Protein AF-A0A1Q9W045-F1 (afdb_monomer_lite)

Foldseek 3Di:
DDWDFQQAAKDFAQFWKWKAQPPDTFTWGFHAKAAPVDGGDRMDHHGGTIDTDTHRDDQVNADWDDDPNDIGHPVVSCVPIDMDTDDPPDDDD

Secondary structure (DSSP, 8-state):
-EEEE--SSEEETT-EEEEEETTEEEEEEEEEEEESS-BS-SEEETT-EEEEEEES--GGGS-EEEETTEEEE-TTTTTT-EEEE--------

Structure (mmCIF, N/CA/C/O backbone):
data_AF-A0A1Q9W045-F1
#
_entry.id   AF-A0A1Q9W045-F1
#
loop_
_atom_site.group_PDB
_atom_site.id
_atom_site.type_symbol
_atom_site.label_atom_id
_atom_site.label_alt_id
_atom_site.label_comp_id
_atom_site.label_asym_id
_atom_site.label_entity_id
_atom_site.label_seq_id
_atom_site.pdbx_PDB_ins_code
_atom_site.Cartn_x
_atom_site.Cartn_y
_atom_site.Cartn_z
_atom_site.occupancy
_atom_site.B_iso_or_equiv
_atom_site.auth_seq_id
_atom_site.auth_comp_id
_atom_site.auth_asym_id
_atom_site.auth_atom_id
_atom_site.pdbx_PDB_model_num
ATOM 1 N N . MET A 1 1 ? 3.395 1.713 8.181 1.00 90.06 1 MET A N 1
ATOM 2 C CA . MET A 1 1 ? 4.006 1.165 6.950 1.00 90.06 1 MET A CA 1
ATOM 3 C C . MET A 1 1 ? 3.246 -0.079 6.531 1.00 90.06 1 MET A C 1
ATOM 5 O O . MET A 1 1 ? 2.840 -0.839 7.402 1.00 90.06 1 MET A O 1
ATOM 9 N N . PHE A 1 2 ? 3.090 -0.287 5.228 1.00 93.69 2 PHE A N 1
ATOM 10 C CA . PHE A 1 2 ? 2.496 -1.485 4.635 1.00 93.69 2 PHE A CA 1
ATOM 11 C C . PHE A 1 2 ? 3.609 -2.424 4.187 1.00 93.69 2 PHE A C 1
ATOM 13 O O . PHE A 1 2 ? 4.548 -1.973 3.541 1.00 93.69 2 PHE A O 1
ATOM 20 N N . THR A 1 3 ? 3.527 -3.709 4.520 1.00 94.69 3 THR A N 1
ATOM 21 C CA . THR A 1 3 ? 4.518 -4.710 4.099 1.00 94.69 3 THR A CA 1
ATOM 22 C C . THR A 1 3 ? 3.944 -5.607 3.019 1.00 94.69 3 THR A C 1
ATOM 24 O O . THR A 1 3 ? 2.811 -6.064 3.153 1.00 94.69 3 THR A O 1
ATOM 27 N N . GLY A 1 4 ? 4.732 -5.922 1.997 1.00 94.94 4 GLY A N 1
ATOM 28 C CA . GLY A 1 4 ? 4.293 -6.813 0.930 1.00 94.94 4 GLY A CA 1
ATOM 29 C C . GLY A 1 4 ? 5.400 -7.167 -0.052 1.00 94.94 4 GLY A C 1
ATOM 30 O O . GLY A 1 4 ? 6.578 -6.871 0.172 1.00 94.94 4 GLY A O 1
ATOM 31 N N . THR A 1 5 ? 4.986 -7.807 -1.140 1.00 96.56 5 THR A N 1
ATOM 32 C CA . THR A 1 5 ? 5.837 -8.145 -2.283 1.00 96.56 5 THR A CA 1
ATOM 33 C C . THR A 1 5 ? 5.434 -7.268 -3.457 1.00 96.56 5 THR A C 1
ATOM 35 O O . THR A 1 5 ? 4.243 -7.079 -3.699 1.00 96.56 5 THR A O 1
ATOM 38 N N . VAL A 1 6 ? 6.404 -6.738 -4.199 1.00 96.25 6 VAL A N 1
ATOM 39 C CA . VAL A 1 6 ? 6.111 -6.066 -5.468 1.00 96.25 6 VAL A CA 1
ATOM 40 C C . VAL A 1 6 ? 5.751 -7.137 -6.493 1.00 96.25 6 VAL A C 1
ATOM 42 O O . VAL A 1 6 ? 6.609 -7.902 -6.927 1.00 96.25 6 VAL A O 1
ATOM 45 N N . GLU A 1 7 ? 4.479 -7.214 -6.873 1.00 96.12 7 GLU A N 1
ATOM 46 C CA . GLU A 1 7 ? 4.009 -8.229 -7.824 1.00 96.12 7 GLU A CA 1
ATOM 47 C C . GLU A 1 7 ? 4.469 -7.940 -9.258 1.00 96.12 7 GLU A C 1
ATOM 49 O O . GLU A 1 7 ? 4.785 -8.856 -10.012 1.00 96.12 7 GLU A O 1
ATOM 54 N N . SER A 1 8 ? 4.516 -6.662 -9.647 1.00 93.94 8 SER A N 1
ATOM 55 C CA . SER A 1 8 ? 4.901 -6.245 -10.996 1.00 93.94 8 SER A CA 1
ATOM 56 C C . SER A 1 8 ? 5.481 -4.830 -11.025 1.00 93.94 8 SER A C 1
ATOM 58 O O . SER A 1 8 ? 5.197 -4.005 -10.156 1.00 93.94 8 SER A O 1
ATOM 60 N N . GLY A 1 9 ? 6.291 -4.551 -12.051 1.00 93.81 9 GLY A N 1
ATOM 61 C CA . GLY A 1 9 ? 6.871 -3.230 -12.286 1.00 93.81 9 GLY A CA 1
ATOM 62 C C . GLY A 1 9 ? 7.879 -2.807 -11.217 1.00 93.81 9 GLY A C 1
ATOM 63 O O . GLY A 1 9 ? 8.682 -3.613 -10.741 1.00 93.81 9 GLY A O 1
ATOM 64 N N . ALA A 1 10 ? 7.849 -1.519 -10.880 1.00 93.50 10 ALA A N 1
ATOM 65 C CA . ALA A 1 10 ? 8.710 -0.917 -9.876 1.00 93.50 10 ALA A CA 1
ATOM 66 C C . ALA A 1 10 ? 7.952 0.143 -9.070 1.00 93.50 10 ALA A C 1
ATOM 68 O O . ALA A 1 10 ? 7.080 0.840 -9.590 1.00 93.50 10 ALA A O 1
ATOM 69 N N . VAL A 1 11 ? 8.323 0.285 -7.800 1.00 95.00 11 VAL A N 1
ATOM 70 C CA . VAL A 1 11 ? 7.810 1.304 -6.883 1.00 95.00 11 VAL A CA 1
ATOM 71 C C . VAL A 1 11 ? 8.980 2.173 -6.452 1.00 95.00 11 VAL A C 1
ATOM 73 O O . VAL A 1 11 ? 9.938 1.667 -5.873 1.00 95.00 11 VAL A O 1
ATOM 76 N N . ALA A 1 12 ? 8.912 3.473 -6.727 1.00 95.81 12 ALA A N 1
ATOM 77 C CA . ALA A 1 12 ? 9.961 4.429 -6.385 1.00 95.81 12 ALA A CA 1
ATOM 78 C C . ALA A 1 12 ? 9.493 5.404 -5.299 1.00 95.81 12 ALA A C 1
ATOM 80 O O . ALA A 1 12 ? 8.305 5.709 -5.200 1.00 95.81 12 ALA A O 1
ATOM 81 N N . VAL A 1 13 ? 10.435 5.914 -4.504 1.00 95.62 13 VAL A N 1
ATOM 82 C CA . VAL A 1 13 ? 10.170 7.033 -3.585 1.00 95.62 13 VAL A CA 1
ATOM 83 C C . VAL A 1 13 ? 9.662 8.243 -4.379 1.00 95.62 13 VAL A C 1
ATOM 85 O O . VAL A 1 13 ? 10.081 8.473 -5.512 1.00 95.62 13 VAL A O 1
ATOM 88 N N . ASN A 1 14 ? 8.749 9.003 -3.780 1.00 95.12 14 ASN A N 1
ATOM 89 C CA . ASN A 1 14 ? 8.003 10.132 -4.339 1.00 95.12 14 ASN A CA 1
ATOM 90 C C . ASN A 1 14 ? 7.036 9.787 -5.479 1.00 95.12 14 ASN A C 1
ATOM 92 O O . ASN A 1 14 ? 6.370 10.688 -5.988 1.00 95.12 14 ASN A O 1
ATOM 96 N N . ALA A 1 15 ? 6.908 8.518 -5.874 1.00 95.56 15 ALA A N 1
ATOM 97 C CA . ALA A 1 15 ? 5.943 8.142 -6.895 1.00 95.56 15 ALA A CA 1
ATOM 98 C C . ALA A 1 15 ? 4.504 8.286 -6.365 1.00 95.56 15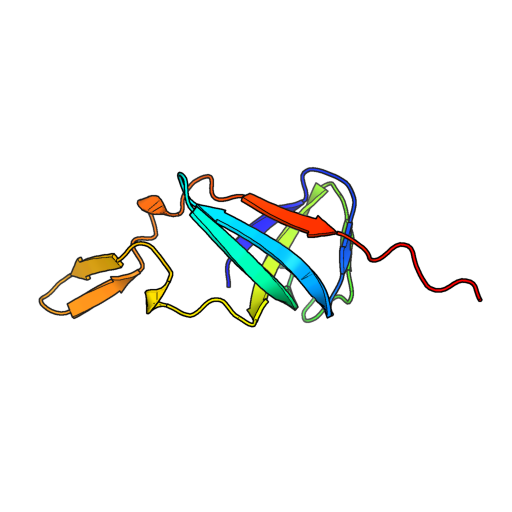 ALA A C 1
ATOM 100 O O . ALA A 1 15 ? 4.234 7.917 -5.214 1.00 95.56 15 ALA A O 1
ATOM 101 N N . PRO A 1 16 ? 3.559 8.777 -7.187 1.00 96.19 16 PRO A N 1
ATOM 102 C CA . PRO A 1 16 ? 2.151 8.737 -6.833 1.00 96.19 16 PRO A CA 1
ATOM 103 C C . PRO A 1 16 ? 1.691 7.284 -6.680 1.00 96.19 16 PRO A C 1
ATOM 105 O O . PRO A 1 16 ? 2.118 6.374 -7.406 1.00 96.19 16 PRO A O 1
ATOM 108 N N . ALA A 1 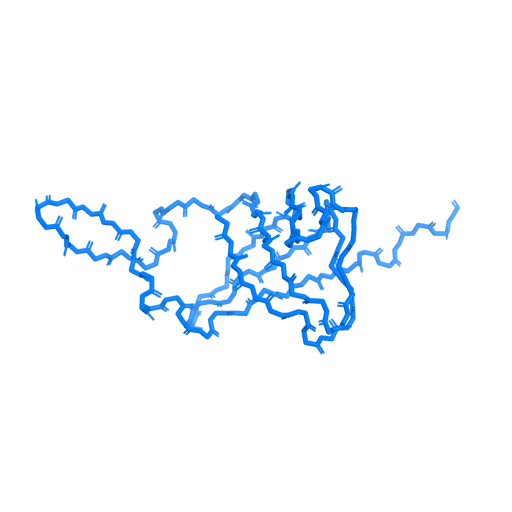17 ? 0.804 7.071 -5.719 1.00 96.75 17 ALA A N 1
ATOM 109 C CA . ALA A 1 17 ? 0.266 5.772 -5.379 1.00 96.75 17 ALA A CA 1
ATOM 110 C C . ALA A 1 17 ? -1.233 5.838 -5.076 1.00 96.75 17 ALA A C 1
ATOM 112 O O . ALA A 1 17 ? -1.831 6.891 -4.860 1.00 96.75 17 ALA A O 1
ATOM 113 N N . THR A 1 18 ? -1.858 4.673 -5.080 1.00 97.12 18 THR A N 1
ATOM 114 C CA . THR A 1 18 ? -3.218 4.474 -4.599 1.00 97.12 18 THR A CA 1
ATOM 115 C C . THR A 1 18 ? -3.229 3.216 -3.755 1.00 97.12 18 THR A C 1
ATOM 117 O O . THR A 1 18 ? -2.819 2.151 -4.223 1.00 97.12 18 THR A O 1
ATOM 120 N N . LEU A 1 19 ? -3.681 3.349 -2.514 1.00 96.88 19 LEU A N 1
ATOM 121 C CA . LEU A 1 19 ? -3.937 2.226 -1.628 1.00 96.88 19 LEU A CA 1
ATOM 122 C C . LEU A 1 19 ? -5.377 1.751 -1.846 1.00 96.88 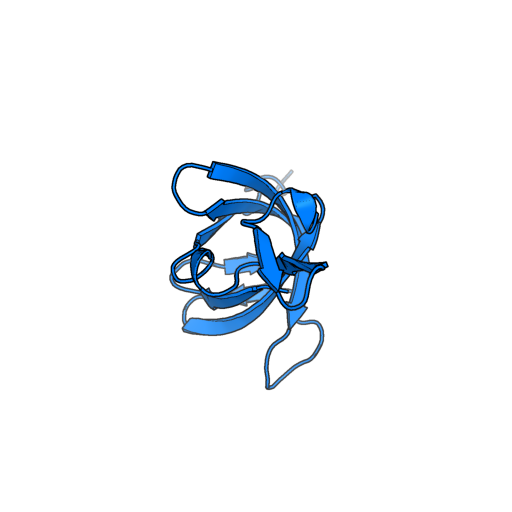19 LEU A C 1
ATOM 124 O O . LEU A 1 19 ? -6.325 2.515 -1.679 1.00 96.88 19 LEU A O 1
ATOM 128 N N . LEU A 1 20 ? -5.527 0.489 -2.232 1.00 96.00 20 LEU A N 1
ATOM 129 C CA . LEU A 1 20 ? -6.808 -0.178 -2.436 1.00 96.00 20 LEU A CA 1
ATOM 130 C C . LEU A 1 20 ? -7.095 -1.076 -1.229 1.00 96.00 20 LEU A C 1
ATOM 132 O O . LEU A 1 20 ? -6.348 -2.026 -0.983 1.00 96.00 20 LEU A O 1
ATOM 136 N N . VAL A 1 21 ? -8.163 -0.777 -0.486 1.00 92.56 21 VAL A N 1
ATOM 137 C CA . VAL A 1 21 ? -8.616 -1.550 0.685 1.00 92.56 21 VAL A CA 1
ATOM 138 C C . VAL A 1 21 ? -10.115 -1.793 0.561 1.00 92.56 21 VAL A C 1
ATOM 140 O O . VAL A 1 21 ? -10.907 -0.857 0.680 1.00 92.56 21 VAL A O 1
ATOM 143 N N . GLY A 1 22 ? -10.513 -3.045 0.323 1.00 88.56 22 GLY A N 1
ATOM 144 C CA . GLY A 1 22 ? -11.898 -3.358 -0.042 1.00 88.56 22 GLY A CA 1
ATOM 145 C C . GLY A 1 22 ? -12.329 -2.528 -1.256 1.00 88.56 22 GLY A C 1
ATOM 146 O O . GLY A 1 22 ? -11.622 -2.496 -2.260 1.00 88.56 22 GLY A O 1
ATOM 147 N N . ASP A 1 23 ? -13.434 -1.794 -1.122 1.00 89.12 23 ASP A N 1
ATOM 148 C CA . ASP A 1 23 ? -13.968 -0.919 -2.178 1.00 89.12 23 ASP A CA 1
ATOM 149 C C . ASP A 1 23 ? -13.415 0.520 -2.133 1.00 89.12 23 ASP A C 1
ATOM 151 O O . ASP A 1 23 ? -13.846 1.385 -2.898 1.00 89.12 23 ASP A O 1
ATOM 155 N N . ARG A 1 24 ? -12.474 0.815 -1.226 1.00 92.38 24 ARG A N 1
ATOM 156 C CA . ARG A 1 24 ? -11.894 2.156 -1.068 1.00 92.38 24 ARG A CA 1
ATOM 157 C C . ARG A 1 24 ? -10.602 2.293 -1.860 1.00 92.38 24 ARG A C 1
ATOM 159 O O . ARG A 1 24 ? -9.730 1.426 -1.802 1.00 92.38 24 ARG A O 1
ATOM 166 N N . ALA A 1 25 ? -10.459 3.432 -2.531 1.00 95.25 25 ALA A N 1
ATOM 167 C CA . ALA A 1 25 ? -9.229 3.860 -3.180 1.00 95.25 25 ALA A CA 1
ATOM 168 C C . ALA A 1 25 ? -8.734 5.149 -2.518 1.00 95.25 25 ALA A C 1
ATOM 170 O O . ALA A 1 25 ? -9.358 6.200 -2.655 1.00 95.25 25 ALA A O 1
ATOM 171 N N . LEU A 1 26 ? -7.622 5.056 -1.794 1.00 95.75 26 LEU A N 1
ATOM 172 C CA . LEU A 1 26 ? -7.026 6.171 -1.067 1.00 95.75 26 LEU A CA 1
ATOM 173 C C . LEU A 1 26 ? -5.817 6.695 -1.859 1.00 95.75 26 LEU A C 1
ATOM 175 O O . LEU A 1 26 ? -4.854 5.941 -2.054 1.00 95.75 26 LEU A O 1
ATOM 179 N N . PRO A 1 27 ? -5.860 7.935 -2.381 1.00 95.50 27 PRO A N 1
ATOM 180 C CA . PRO A 1 27 ? -4.723 8.526 -3.072 1.00 95.50 27 PRO A CA 1
ATOM 181 C C . PRO A 1 27 ? -3.577 8.754 -2.085 1.00 95.50 27 PRO A C 1
ATOM 183 O O . PRO A 1 27 ? -3.795 9.155 -0.949 1.00 95.50 27 PRO A O 1
ATOM 186 N N . ALA A 1 28 ? -2.354 8.487 -2.527 1.00 96.31 28 ALA A N 1
ATOM 187 C CA . ALA A 1 28 ? -1.175 8.567 -1.684 1.00 96.31 28 ALA A CA 1
ATOM 188 C C . ALA A 1 28 ? 0.074 8.928 -2.492 1.00 96.31 28 ALA A C 1
ATOM 190 O O . ALA A 1 28 ? 0.079 8.899 -3.726 1.00 96.31 28 ALA A O 1
ATOM 191 N N . GLN A 1 29 ? 1.172 9.179 -1.789 1.00 96.94 29 GLN A N 1
ATOM 192 C CA . GLN A 1 29 ? 2.514 9.242 -2.359 1.00 96.94 29 GLN A CA 1
ATOM 193 C C . GLN A 1 29 ? 3.445 8.285 -1.612 1.00 96.94 29 GLN A C 1
ATOM 195 O O . GLN A 1 29 ? 3.351 8.127 -0.396 1.00 96.94 29 GLN A O 1
ATOM 200 N N . VAL A 1 30 ? 4.353 7.621 -2.328 1.00 96.75 30 VAL A N 1
ATOM 201 C CA . VAL A 1 30 ? 5.374 6.767 -1.709 1.00 96.75 30 VAL A CA 1
ATOM 202 C C . VAL A 1 30 ? 6.388 7.651 -0.993 1.00 96.75 30 VAL A C 1
ATOM 204 O O . VAL A 1 30 ? 7.259 8.240 -1.623 1.00 96.75 30 VAL A O 1
ATOM 207 N N . LYS A 1 31 ? 6.319 7.718 0.332 1.00 96.44 31 LYS A N 1
ATOM 208 C CA . LYS A 1 31 ? 7.216 8.554 1.135 1.00 96.44 31 LYS A CA 1
ATOM 209 C C . LYS A 1 31 ? 8.548 7.872 1.414 1.00 96.44 31 LYS A C 1
ATOM 211 O O . LYS A 1 31 ? 9.605 8.497 1.383 1.00 96.44 31 LYS A O 1
ATOM 216 N N . ARG A 1 32 ? 8.507 6.572 1.710 1.00 96.19 32 ARG A N 1
ATOM 217 C CA . ARG A 1 32 ? 9.691 5.805 2.109 1.00 96.19 32 ARG A CA 1
ATOM 218 C C . ARG A 1 32 ? 9.539 4.335 1.767 1.00 96.19 32 ARG A C 1
ATOM 220 O O . ARG A 1 32 ? 8.446 3.780 1.840 1.00 96.19 32 ARG A O 1
ATOM 227 N N . LEU A 1 33 ? 10.665 3.708 1.449 1.00 96.94 33 LEU A N 1
ATOM 228 C CA . LEU A 1 33 ? 10.775 2.277 1.202 1.00 96.94 33 LEU A CA 1
ATOM 229 C C . LEU A 1 33 ? 11.753 1.661 2.206 1.00 96.94 33 LEU A C 1
ATOM 231 O O . LEU A 1 33 ? 12.737 2.292 2.597 1.00 96.94 33 LEU A O 1
ATOM 235 N N . GLU A 1 34 ? 11.509 0.417 2.598 1.00 96.19 34 GLU A N 1
ATOM 236 C CA . GLU A 1 34 ? 12.419 -0.391 3.411 1.00 96.19 34 GLU A CA 1
ATOM 237 C C . GLU A 1 34 ? 12.450 -1.838 2.927 1.00 96.19 34 GLU A C 1
ATOM 239 O O . GLU A 1 34 ? 11.456 -2.376 2.452 1.00 96.19 34 GLU A O 1
ATOM 244 N N . THR A 1 35 ? 13.592 -2.502 3.089 1.00 94.50 35 THR A N 1
ATOM 245 C CA . THR A 1 35 ? 13.709 -3.957 2.930 1.00 94.50 35 THR A CA 1
ATOM 246 C C . THR A 1 35 ? 14.440 -4.531 4.132 1.00 94.50 35 THR A C 1
ATOM 248 O O . THR A 1 35 ? 15.166 -3.822 4.830 1.00 94.50 35 THR A O 1
ATOM 251 N N . ARG A 1 36 ? 14.344 -5.849 4.337 1.00 89.44 36 ARG A N 1
ATOM 252 C CA . ARG A 1 36 ? 15.150 -6.527 5.367 1.00 89.44 36 ARG A CA 1
ATOM 253 C C . ARG A 1 36 ? 16.658 -6.339 5.165 1.00 89.44 36 ARG A C 1
ATOM 255 O O . ARG A 1 36 ? 17.400 -6.339 6.139 1.00 89.44 36 ARG A O 1
ATOM 262 N N . LYS A 1 37 ? 17.110 -6.206 3.912 1.00 86.94 37 LYS A N 1
ATOM 263 C CA . LYS A 1 37 ? 18.535 -6.130 3.548 1.00 86.94 37 LYS A CA 1
ATOM 264 C C . LYS A 1 37 ? 19.079 -4.700 3.532 1.00 86.94 37 LYS A C 1
ATOM 266 O O . LYS A 1 37 ? 20.277 -4.505 3.705 1.00 86.94 37 LYS A O 1
ATOM 271 N N . ARG A 1 38 ? 18.223 -3.702 3.296 1.00 84.19 38 ARG A N 1
ATOM 27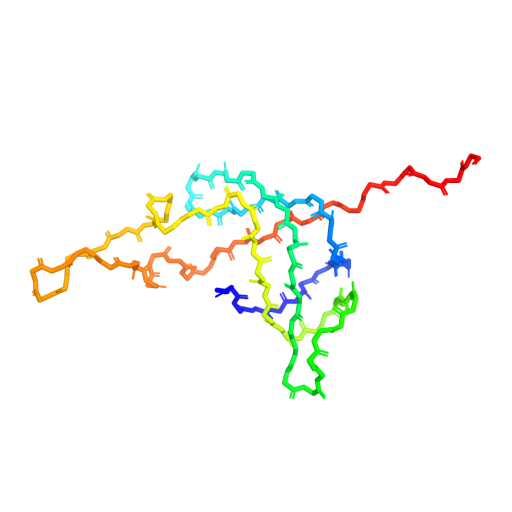2 C CA . ARG A 1 38 ? 18.612 -2.302 3.099 1.00 84.19 38 ARG A CA 1
ATOM 273 C C . ARG A 1 38 ? 17.560 -1.356 3.667 1.00 84.19 38 ARG A C 1
ATOM 275 O O . ARG A 1 38 ? 16.386 -1.440 3.306 1.00 84.19 38 ARG A O 1
ATOM 282 N N . ARG A 1 39 ? 18.013 -0.404 4.483 1.00 80.06 39 ARG A N 1
ATOM 283 C CA . ARG A 1 39 ? 17.213 0.752 4.907 1.00 80.06 39 ARG A CA 1
ATOM 284 C C . ARG A 1 39 ? 17.220 1.812 3.801 1.00 80.06 39 ARG A C 1
ATOM 286 O O . ARG A 1 39 ? 18.275 2.077 3.231 1.00 80.06 39 ARG A O 1
ATOM 293 N N . ASN A 1 40 ? 16.061 2.403 3.520 1.00 87.44 40 ASN A N 1
ATOM 294 C CA . ASN A 1 40 ? 15.861 3.497 2.559 1.00 87.44 40 ASN A CA 1
ATOM 295 C C . ASN A 1 40 ? 16.353 3.234 1.115 1.00 87.44 40 ASN A C 1
ATOM 297 O O . ASN A 1 40 ? 17.086 4.061 0.567 1.00 87.44 40 ASN A O 1
ATOM 301 N N . PRO A 1 41 ? 16.009 2.106 0.458 1.00 92.81 41 PRO A N 1
ATOM 302 C CA . PRO A 1 41 ? 16.154 2.014 -0.992 1.00 92.81 41 PRO A CA 1
ATOM 303 C C . PRO A 1 41 ? 15.336 3.104 -1.699 1.00 92.81 41 PRO A C 1
ATOM 305 O O . PRO A 1 41 ? 14.266 3.494 -1.244 1.00 92.81 41 PRO A O 1
ATOM 308 N N . VAL A 1 42 ? 15.832 3.567 -2.845 1.00 94.19 42 VAL A N 1
ATOM 309 C CA . VAL A 1 42 ? 15.118 4.541 -3.691 1.00 94.19 42 VAL A CA 1
ATOM 310 C C . VAL A 1 42 ? 14.011 3.894 -4.526 1.00 94.19 42 VAL A C 1
ATOM 312 O O . VAL A 1 42 ? 13.105 4.583 -4.986 1.00 94.19 42 VAL A O 1
ATOM 315 N N . MET A 1 43 ? 14.084 2.573 -4.719 1.00 94.75 43 MET A N 1
ATOM 316 C CA . MET A 1 43 ? 13.172 1.803 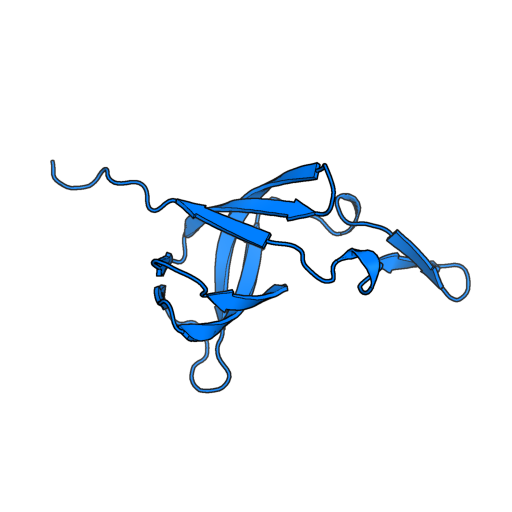-5.554 1.00 94.75 43 MET A CA 1
ATOM 317 C C . MET A 1 43 ? 13.098 0.347 -5.079 1.00 94.75 43 MET A C 1
ATOM 319 O O . MET A 1 43 ? 14.108 -0.201 -4.632 1.00 94.75 43 MET A O 1
ATOM 323 N N . LEU A 1 44 ? 11.918 -0.259 -5.202 1.00 95.62 44 LEU A N 1
ATOM 324 C CA . LEU A 1 44 ? 11.679 -1.703 -5.140 1.00 95.62 44 LEU A CA 1
ATOM 325 C C . LEU A 1 44 ? 11.214 -2.179 -6.518 1.00 95.62 44 LEU A C 1
ATOM 327 O O . LEU A 1 44 ? 10.464 -1.465 -7.186 1.00 95.62 44 LEU A O 1
ATOM 331 N N . ILE A 1 45 ? 11.633 -3.366 -6.941 1.00 95.56 45 ILE A N 1
ATOM 332 C CA . ILE A 1 45 ? 11.253 -3.966 -8.229 1.00 95.56 45 ILE A CA 1
ATOM 333 C C . ILE A 1 45 ? 10.461 -5.256 -8.027 1.00 95.56 45 ILE A C 1
ATOM 335 O O . ILE A 1 45 ? 10.439 -5.807 -6.930 1.00 95.56 45 ILE A O 1
ATOM 339 N N . ALA A 1 46 ? 9.815 -5.747 -9.086 1.00 96.44 46 ALA A N 1
ATOM 340 C CA . ALA A 1 46 ? 9.078 -7.009 -9.063 1.00 96.44 46 ALA A CA 1
ATOM 341 C C . ALA A 1 46 ? 9.879 -8.148 -8.399 1.00 96.44 46 ALA A C 1
ATOM 343 O O . ALA A 1 46 ? 11.037 -8.395 -8.737 1.00 96.44 46 ALA A O 1
ATOM 344 N N . GLY A 1 47 ? 9.244 -8.836 -7.449 1.00 96.31 47 GLY A N 1
ATOM 345 C CA . GLY A 1 47 ? 9.848 -9.880 -6.620 1.00 96.31 47 GLY A CA 1
ATOM 346 C C . GLY A 1 47 ? 10.488 -9.383 -5.318 1.00 96.31 47 GLY A C 1
ATOM 347 O O . GLY A 1 47 ? 10.708 -10.195 -4.417 1.00 96.31 47 GLY A O 1
ATOM 348 N N . ASP A 1 48 ? 10.744 -8.080 -5.162 1.00 95.88 48 ASP A N 1
ATOM 349 C CA . ASP A 1 48 ? 11.243 -7.539 -3.898 1.00 95.88 48 ASP A CA 1
ATOM 350 C C . ASP A 1 48 ? 10.179 -7.625 -2.802 1.00 95.88 48 ASP A C 1
ATOM 352 O O . ASP A 1 48 ? 9.007 -7.297 -3.001 1.00 95.88 48 ASP A O 1
ATOM 356 N N . VAL A 1 49 ? 10.628 -8.001 -1.604 1.00 96.44 49 VAL A N 1
ATOM 357 C CA . VAL A 1 49 ? 9.831 -7.962 -0.374 1.00 96.44 49 VAL A CA 1
ATOM 358 C C . VAL A 1 49 ? 10.283 -6.774 0.464 1.00 96.44 49 VAL A C 1
ATOM 360 O O . VAL A 1 49 ? 11.460 -6.666 0.831 1.00 96.44 49 VAL A O 1
ATOM 363 N N . GLY A 1 50 ? 9.342 -5.901 0.807 1.00 95.25 50 GLY A N 1
ATOM 364 C CA . GLY A 1 50 ? 9.649 -4.656 1.496 1.00 95.25 50 GLY A CA 1
ATOM 365 C C . GLY A 1 50 ? 8.480 -4.059 2.264 1.00 95.25 50 GLY A C 1
ATOM 366 O O . GLY A 1 50 ? 7.396 -4.635 2.357 1.00 95.25 50 GLY A O 1
ATOM 367 N N . ALA A 1 51 ? 8.742 -2.892 2.838 1.00 95.69 51 ALA A N 1
ATOM 368 C CA . ALA A 1 51 ? 7.757 -2.043 3.477 1.00 95.69 51 ALA A CA 1
ATOM 369 C C . ALA A 1 51 ? 7.682 -0.688 2.766 1.00 95.69 51 ALA A C 1
ATOM 371 O O . ALA A 1 51 ? 8.700 -0.155 2.321 1.00 95.69 51 ALA A O 1
ATOM 372 N N . ILE A 1 52 ? 6.475 -0.139 2.685 1.00 95.44 52 ILE A N 1
ATOM 373 C CA . ILE A 1 52 ? 6.167 1.145 2.063 1.00 95.44 52 ILE A CA 1
ATOM 374 C C . ILE A 1 52 ? 5.515 2.048 3.113 1.00 95.44 52 ILE A C 1
ATOM 376 O O . ILE A 1 52 ? 4.544 1.671 3.776 1.00 95.44 52 ILE A O 1
ATOM 380 N N . GLU A 1 53 ? 6.052 3.251 3.278 1.00 95.69 53 GLU A N 1
ATOM 381 C CA . GLU A 1 53 ? 5.365 4.362 3.936 1.00 95.69 53 GLU A CA 1
ATOM 382 C C . GLU A 1 53 ? 4.636 5.178 2.875 1.00 95.69 53 GLU A C 1
ATOM 384 O O . GLU A 1 53 ? 5.235 5.564 1.867 1.00 95.69 53 GLU A O 1
ATOM 389 N N . LEU A 1 54 ? 3.352 5.423 3.111 1.00 96.38 54 LEU A N 1
ATOM 390 C CA . LEU A 1 54 ? 2.514 6.258 2.267 1.00 96.38 54 LEU A CA 1
ATOM 391 C C . LEU A 1 54 ? 2.283 7.594 2.971 1.00 96.38 54 LEU A C 1
ATOM 393 O O . LEU A 1 54 ? 1.999 7.622 4.164 1.00 96.38 54 LEU A O 1
ATOM 397 N N . GLU A 1 55 ? 2.422 8.681 2.227 1.00 96.31 55 GLU A N 1
ATOM 398 C CA . GLU A 1 55 ? 1.965 10.012 2.614 1.00 96.31 55 GLU A CA 1
ATOM 399 C C . GLU A 1 55 ? 0.566 10.258 2.038 1.00 96.31 55 GLU A C 1
ATOM 401 O O . GLU A 1 55 ? 0.275 9.808 0.927 1.00 96.31 55 GLU A O 1
ATOM 406 N N . GLY A 1 56 ? -0.292 10.948 2.795 1.00 93.88 56 GLY A N 1
ATOM 407 C CA . GLY A 1 56 ? -1.690 11.206 2.425 1.00 93.88 56 GLY A CA 1
ATOM 408 C C . GLY A 1 56 ? -2.684 10.110 2.828 1.00 93.88 56 GLY A C 1
ATOM 409 O O . GLY A 1 56 ? -3.840 10.183 2.429 1.00 93.88 56 GLY A O 1
ATOM 410 N N . VAL A 1 57 ? -2.244 9.109 3.600 1.00 93.81 57 VAL A N 1
ATOM 411 C CA . VAL A 1 57 ? -3.111 8.092 4.216 1.00 93.81 57 VAL A CA 1
ATOM 412 C C . VAL A 1 57 ? -2.875 8.110 5.718 1.00 93.81 57 VAL A C 1
ATOM 414 O O . VAL A 1 57 ? -1.826 7.652 6.183 1.00 93.81 57 VAL A O 1
ATOM 417 N N . ASP A 1 58 ? -3.853 8.615 6.460 1.00 90.81 58 ASP A N 1
ATOM 418 C CA . ASP A 1 58 ? -3.819 8.654 7.915 1.00 90.81 58 ASP A CA 1
ATOM 419 C C . ASP A 1 58 ? -4.453 7.393 8.514 1.00 90.81 58 ASP A C 1
ATOM 421 O O . ASP A 1 58 ? -5.122 6.604 7.842 1.00 90.81 58 ASP A O 1
ATOM 425 N N . THR A 1 59 ? -4.230 7.161 9.810 1.00 89.69 59 THR A N 1
ATOM 426 C CA . THR A 1 59 ? -4.794 5.988 10.499 1.00 89.69 59 THR A CA 1
ATOM 427 C C . THR A 1 59 ? -6.315 5.952 10.446 1.00 89.69 59 THR A C 1
ATOM 429 O O . THR A 1 59 ? -6.883 4.865 10.398 1.00 89.69 59 THR A O 1
ATOM 432 N N . ASP A 1 60 ? -6.953 7.120 10.413 1.00 90.44 60 ASP A N 1
ATOM 433 C CA . ASP A 1 60 ? -8.409 7.263 10.429 1.00 90.44 60 ASP A CA 1
ATOM 434 C C . ASP A 1 60 ? -9.048 6.967 9.060 1.00 90.44 60 ASP A C 1
ATOM 436 O O . ASP A 1 60 ? -10.244 6.680 8.985 1.00 90.44 60 ASP A O 1
ATOM 440 N N . ASP A 1 61 ? -8.251 6.944 7.986 1.00 90.50 61 ASP A N 1
ATOM 441 C CA . ASP A 1 61 ? -8.696 6.517 6.655 1.00 90.50 61 ASP A CA 1
ATOM 442 C C . ASP A 1 61 ? -8.772 4.985 6.528 1.00 90.50 61 ASP A C 1
ATOM 444 O O . ASP A 1 61 ? -9.441 4.439 5.636 1.00 90.50 61 ASP A O 1
ATOM 448 N N . LEU A 1 62 ? -8.075 4.270 7.418 1.00 93.69 62 LEU A N 1
ATOM 449 C CA . LEU A 1 62 ? -7.972 2.816 7.409 1.00 93.69 62 LEU A CA 1
ATOM 450 C C . LEU A 1 62 ? -9.151 2.166 8.143 1.00 93.69 62 LEU A C 1
ATOM 452 O O . LEU A 1 62 ? -9.787 2.784 8.995 1.00 93.69 62 LEU A O 1
ATOM 456 N N . PRO A 1 63 ? -9.460 0.888 7.855 1.00 93.81 63 PRO A N 1
ATOM 457 C CA . PRO A 1 63 ? -10.388 0.126 8.676 1.00 93.81 63 PRO A CA 1
ATOM 458 C C . PRO A 1 63 ? -9.939 0.151 10.138 1.00 93.81 63 PRO A C 1
ATOM 460 O O . PRO A 1 63 ? -8.787 -0.165 10.441 1.00 93.81 63 PRO A O 1
ATOM 463 N N . LEU A 1 64 ? -10.850 0.517 11.037 1.00 94.94 64 LEU A N 1
ATOM 464 C CA . LEU A 1 64 ? -10.605 0.549 12.473 1.00 94.94 64 LEU A CA 1
ATOM 465 C C . LEU A 1 64 ? -11.463 -0.497 13.184 1.00 94.94 64 LEU A C 1
ATOM 467 O O . LEU A 1 64 ? -12.587 -0.785 12.775 1.00 94.94 64 LEU A O 1
ATOM 471 N N . ARG A 1 65 ? -10.955 -1.012 14.301 1.00 95.25 65 ARG A N 1
ATOM 472 C CA . ARG A 1 65 ? -11.687 -1.881 15.224 1.00 95.25 65 ARG A CA 1
ATOM 473 C C . ARG A 1 65 ? -11.480 -1.441 16.667 1.00 95.25 65 ARG A C 1
ATOM 475 O O . ARG A 1 65 ? -10.459 -0.844 17.006 1.00 95.25 65 ARG A O 1
ATOM 482 N N . VAL A 1 66 ? -12.432 -1.791 17.528 1.00 95.19 66 VAL A N 1
ATOM 483 C CA . VAL A 1 66 ? -12.318 -1.561 18.972 1.00 95.19 66 VAL A CA 1
ATOM 484 C C . VAL A 1 66 ? -11.430 -2.637 19.593 1.00 95.19 66 VAL A C 1
ATOM 486 O O . VAL A 1 66 ? -11.660 -3.832 19.406 1.00 95.19 66 VAL A O 1
ATOM 489 N N . TYR A 1 67 ? -10.441 -2.221 20.374 1.00 94.19 67 TYR A N 1
ATOM 490 C CA . TYR A 1 67 ? -9.597 -3.100 21.173 1.00 94.19 67 TYR A CA 1
ATOM 491 C C . TYR A 1 67 ? -9.353 -2.468 22.543 1.00 94.19 67 TYR A C 1
ATOM 493 O O . TYR A 1 67 ? -8.796 -1.378 22.638 1.00 94.19 67 TYR A O 1
ATOM 501 N N . GLY A 1 68 ? -9.811 -3.124 23.614 1.00 91.50 68 GLY A N 1
ATOM 502 C CA . GLY A 1 68 ? -9.616 -2.627 24.983 1.00 91.50 68 GLY A CA 1
ATOM 503 C C . GLY A 1 68 ? -10.189 -1.224 25.240 1.00 91.50 68 GLY A C 1
ATOM 504 O O . GLY A 1 68 ? -9.624 -0.477 26.029 1.00 91.50 68 GLY A O 1
ATOM 505 N N . GLY A 1 69 ? -11.272 -0.843 24.551 1.00 93.44 69 GLY A N 1
ATOM 506 C CA . GLY A 1 69 ? -11.876 0.494 24.655 1.00 93.44 69 GLY A CA 1
ATOM 507 C C . GLY A 1 69 ? -11.195 1.582 23.816 1.00 93.44 69 GLY A C 1
ATOM 508 O O . GLY A 1 69 ? -11.605 2.736 23.883 1.00 93.44 69 GLY A O 1
ATOM 509 N N 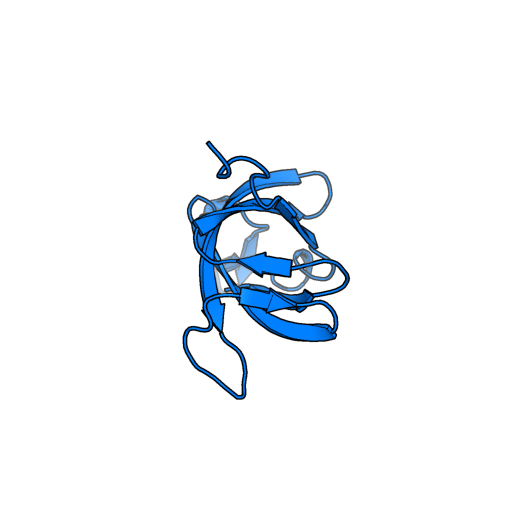. GLN A 1 70 ? -10.188 1.232 23.013 1.00 93.12 70 GLN A N 1
ATOM 510 C CA . GLN A 1 70 ? -9.504 2.138 22.090 1.00 93.12 70 GLN A CA 1
ATOM 511 C C . GLN A 1 70 ? -9.809 1.760 20.637 1.00 93.12 70 GLN A C 1
ATOM 513 O O . GLN A 1 70 ? -10.019 0.586 20.327 1.00 93.12 70 GLN A O 1
ATOM 518 N N . MET A 1 71 ? -9.818 2.749 19.741 1.00 94.12 71 MET A N 1
ATOM 519 C CA . MET A 1 71 ? -9.870 2.506 18.297 1.00 94.12 71 MET A CA 1
ATOM 520 C C . MET A 1 71 ? -8.453 2.229 17.793 1.00 94.12 71 MET A C 1
ATOM 522 O O . MET A 1 71 ? -7.549 3.031 18.017 1.00 94.12 71 MET A O 1
ATOM 526 N N . ILE A 1 72 ? -8.258 1.093 17.127 1.00 94.69 72 ILE A N 1
ATOM 527 C CA . ILE A 1 72 ? -6.987 0.714 16.502 1.00 94.69 72 ILE A CA 1
ATOM 528 C C . ILE A 1 72 ? -7.214 0.336 15.044 1.00 94.69 72 ILE A C 1
ATOM 530 O O . ILE A 1 72 ? -8.316 -0.064 14.672 1.00 94.69 72 ILE A O 1
ATOM 534 N N . VAL A 1 73 ? -6.159 0.380 14.234 1.00 93.88 73 VAL A N 1
ATOM 535 C CA . VAL A 1 73 ? -6.208 -0.131 12.861 1.00 93.88 73 VAL A CA 1
ATOM 536 C C . VAL A 1 73 ? -6.531 -1.627 12.868 1.00 93.88 73 VAL A C 1
ATOM 538 O O . VAL A 1 73 ? -5.879 -2.427 13.548 1.00 93.88 73 VAL A O 1
ATOM 541 N N . ASP A 1 74 ? -7.541 -2.013 12.095 1.00 94.62 74 ASP A N 1
ATOM 542 C CA . ASP A 1 74 ? -7.891 -3.401 11.842 1.00 94.62 74 ASP A CA 1
ATOM 543 C C . ASP A 1 74 ? -6.958 -3.988 10.780 1.00 94.62 74 ASP A C 1
ATOM 545 O O . ASP A 1 74 ? -7.212 -3.964 9.575 1.00 94.62 74 ASP A O 1
ATOM 549 N N . THR A 1 75 ? -5.847 -4.548 11.247 1.00 91.62 75 THR A N 1
ATOM 550 C CA . THR A 1 75 ? -4.857 -5.196 10.384 1.00 91.62 75 THR A CA 1
ATOM 551 C C . THR A 1 75 ? -5.399 -6.430 9.664 1.00 91.62 75 THR A C 1
ATOM 553 O O . THR A 1 75 ? -4.872 -6.792 8.614 1.00 91.62 75 THR A O 1
ATOM 556 N N . SER A 1 76 ? -6.458 -7.066 10.180 1.00 91.25 76 SER A N 1
ATOM 557 C CA . SER A 1 76 ? -7.077 -8.210 9.510 1.00 91.25 76 SER A CA 1
ATOM 558 C C . SER A 1 76 ? -7.856 -7.765 8.273 1.00 91.25 76 SER A C 1
ATOM 560 O O . SER A 1 76 ? -7.680 -8.353 7.208 1.00 91.25 76 SER A O 1
ATOM 562 N N . ALA A 1 77 ? -8.587 -6.651 8.368 1.00 92.00 77 ALA A N 1
ATOM 563 C CA . ALA A 1 77 ? -9.291 -6.030 7.245 1.00 92.00 77 ALA A CA 1
ATOM 564 C C . ALA A 1 77 ? -8.350 -5.430 6.180 1.00 92.00 77 ALA A C 1
ATOM 566 O O . ALA A 1 77 ? -8.765 -5.197 5.047 1.00 92.00 77 ALA A O 1
ATOM 567 N N . LEU A 1 78 ? -7.080 -5.195 6.524 1.00 92.19 78 LEU A N 1
ATOM 568 C CA . LEU A 1 78 ? -6.038 -4.761 5.585 1.00 92.19 78 LEU A CA 1
ATOM 569 C C . LEU A 1 78 ? -5.365 -5.918 4.831 1.00 92.19 78 LEU A C 1
ATOM 571 O O . LEU A 1 78 ? -4.560 -5.678 3.928 1.00 92.19 78 LEU A O 1
ATOM 575 N N . THR A 1 79 ? -5.658 -7.172 5.182 1.00 89.69 79 THR A N 1
ATOM 576 C CA . THR A 1 79 ? -5.077 -8.323 4.482 1.00 89.69 79 THR A CA 1
ATOM 577 C C . THR A 1 79 ? -5.587 -8.366 3.043 1.00 89.69 79 THR A C 1
ATOM 579 O O . THR A 1 79 ? -6.789 -8.333 2.802 1.00 89.69 79 THR A O 1
ATOM 582 N N . GLY A 1 80 ? -4.665 -8.443 2.080 1.00 90.50 80 GLY A N 1
ATOM 583 C CA . GLY A 1 80 ? -4.995 -8.401 0.652 1.00 90.50 80 GLY A CA 1
ATOM 584 C C . GLY A 1 80 ? -5.148 -6.990 0.074 1.00 90.50 80 GLY A C 1
ATOM 585 O O . GLY A 1 80 ? -5.472 -6.862 -1.103 1.00 90.50 80 GLY A O 1
ATOM 586 N N . ALA A 1 81 ? -4.891 -5.936 0.859 1.00 94.12 81 ALA A N 1
ATOM 587 C CA . ALA A 1 81 ? -4.798 -4.580 0.328 1.00 94.12 81 ALA A CA 1
ATOM 588 C C . ALA A 1 81 ? -3.698 -4.476 -0.742 1.00 94.12 81 ALA A C 1
ATOM 590 O O . ALA A 1 81 ? -2.617 -5.055 -0.605 1.00 94.12 81 ALA A O 1
ATOM 591 N N . VAL A 1 82 ? -3.962 -3.699 -1.792 1.00 95.88 82 VAL A N 1
ATOM 592 C CA . VAL A 1 82 ? -3.051 -3.535 -2.934 1.00 95.88 82 VAL A CA 1
ATOM 593 C C . VAL A 1 82 ? -2.593 -2.088 -3.017 1.00 95.88 82 VAL A C 1
ATOM 595 O O . VAL A 1 82 ? -3.409 -1.170 -3.014 1.00 95.88 82 VAL A O 1
ATOM 598 N N . ILE A 1 83 ? -1.286 -1.872 -3.155 1.00 95.81 83 ILE A N 1
ATOM 599 C CA . ILE A 1 83 ? -0.726 -0.553 -3.464 1.00 95.81 83 ILE A CA 1
ATOM 600 C C . ILE A 1 83 ? -0.389 -0.522 -4.947 1.00 95.81 83 ILE A C 1
ATOM 602 O O . ILE A 1 83 ? 0.475 -1.262 -5.415 1.00 95.81 83 ILE A O 1
ATOM 606 N N . ARG A 1 84 ? -1.053 0.362 -5.691 1.00 95.00 84 ARG A N 1
ATOM 607 C CA . ARG A 1 84 ? -0.718 0.636 -7.089 1.00 95.00 84 ARG A CA 1
ATOM 608 C C . ARG A 1 84 ? 0.067 1.928 -7.159 1.00 95.00 84 ARG A C 1
ATOM 610 O O . ARG A 1 84 ? -0.474 2.984 -6.855 1.00 95.00 84 ARG A O 1
ATOM 617 N N . SER A 1 85 ? 1.325 1.847 -7.572 1.00 92.50 85 SER A N 1
ATOM 618 C CA . SER A 1 85 ? 2.125 3.028 -7.884 1.00 92.50 85 SER A CA 1
ATOM 619 C C . SER A 1 85 ? 2.217 3.197 -9.393 1.00 92.50 85 SER A C 1
ATOM 621 O O . SER A 1 85 ? 2.364 2.219 -10.126 1.00 92.50 85 SER A O 1
ATOM 623 N N . ARG A 1 86 ? 2.108 4.440 -9.861 1.00 82.19 86 ARG A N 1
ATOM 624 C CA . ARG A 1 86 ? 2.421 4.793 -11.246 1.00 82.19 86 ARG A CA 1
ATOM 625 C C . ARG A 1 86 ? 3.719 5.578 -11.221 1.00 82.19 86 ARG A C 1
ATOM 627 O O . ARG A 1 86 ? 3.788 6.613 -10.566 1.00 82.19 86 ARG A O 1
ATOM 634 N N . GLN A 1 87 ? 4.738 5.114 -11.935 1.00 67.38 87 GLN A N 1
ATOM 635 C CA . GLN A 1 87 ? 5.829 6.012 -12.292 1.00 67.38 87 GLN A CA 1
ATOM 636 C C . GLN A 1 87 ? 5.260 7.023 -13.284 1.00 67.38 87 GLN A C 1
ATOM 638 O O . GLN A 1 87 ? 4.706 6.630 -14.310 1.00 67.38 87 GLN A O 1
ATOM 643 N N . SER A 1 88 ? 5.341 8.313 -12.956 1.00 56.00 88 SER A N 1
ATOM 644 C CA . SER A 1 88 ? 5.079 9.365 -13.932 1.00 56.00 88 SER A CA 1
ATOM 645 C C . SER A 1 88 ? 6.070 9.169 -15.072 1.00 56.00 88 SER A C 1
ATOM 647 O O . SER A 1 88 ? 7.271 9.364 -14.898 1.00 56.00 88 SER A O 1
ATOM 649 N N . SER A 1 89 ? 5.586 8.718 -16.221 1.00 51.44 89 SER A N 1
ATOM 650 C CA . SER A 1 89 ? 6.372 8.584 -17.441 1.00 51.44 89 SER A CA 1
ATOM 651 C C . SER A 1 89 ? 6.545 9.948 -18.108 1.00 51.44 89 SER A C 1
ATOM 653 O O . SER A 1 89 ? 6.226 10.076 -19.277 1.00 51.44 89 SER A O 1
ATOM 655 N N . ASP A 1 90 ? 7.011 10.954 -17.363 1.00 47.88 90 ASP A N 1
ATOM 656 C CA . ASP A 1 90 ? 7.262 12.307 -17.864 1.00 47.88 90 ASP A CA 1
ATOM 657 C C . ASP A 1 90 ? 8.523 12.872 -17.201 1.00 47.88 90 ASP A C 1
ATOM 659 O O . ASP A 1 90 ? 8.522 13.302 -16.048 1.00 47.88 90 ASP A O 1
ATOM 663 N N . GLY A 1 91 ? 9.626 12.810 -17.945 1.00 42.25 91 GLY A N 1
ATOM 664 C CA . GLY A 1 91 ? 10.939 13.307 -17.534 1.00 42.25 91 GLY A CA 1
ATOM 665 C C . GLY A 1 91 ? 12.038 13.068 -18.573 1.00 42.25 91 GLY A C 1
ATOM 666 O O . GLY A 1 91 ? 13.196 12.900 -18.207 1.00 42.25 91 GLY A O 1
ATOM 667 N N . LEU A 1 92 ? 11.677 12.999 -19.857 1.00 42.78 92 LEU A N 1
ATOM 668 C CA . LEU A 1 92 ? 12.594 13.221 -20.973 1.00 42.78 92 LEU A CA 1
ATOM 669 C C . LEU A 1 92 ? 12.042 14.419 -21.747 1.00 42.78 92 LEU A C 1
ATOM 671 O O . LEU A 1 92 ? 11.156 14.269 -22.586 1.00 42.78 92 LEU A O 1
ATOM 675 N N . GLY A 1 93 ? 12.532 15.600 -21.386 1.00 36.16 93 GLY A N 1
ATOM 676 C CA . GLY A 1 93 ? 12.312 16.878 -22.052 1.00 36.16 93 GLY A CA 1
ATOM 677 C C . GLY A 1 93 ? 13.508 17.769 -21.782 1.00 36.16 93 GLY A C 1
ATOM 678 O O . GLY A 1 93 ? 13.881 17.859 -20.591 1.00 36.16 93 GLY A O 1
#

Radius of gyration: 14.24 Å; chains: 1; bounding box: 33×27×47 Å

Sequence (93 aa):
MFTGTVESGAVAVNAPATLLVGDRALPAQVKRLETRKRRNPVMLIAGDVGAIELEGVDTDDLPLRVYGGQMIVDTSALTGAVIRSRQSSDGLG

pLDDT: mean 90.34, std 12.45, range [36.16, 97.12]